Protein AF-A0A959N6T8-F1 (afdb_monomer_lite)

Structure (mmCIF, N/CA/C/O backbone):
data_AF-A0A959N6T8-F1
#
_entry.id   AF-A0A959N6T8-F1
#
loop_
_atom_site.group_PDB
_atom_site.id
_atom_site.type_symbol
_atom_site.label_atom_id
_atom_site.label_alt_id
_atom_site.label_comp_id
_atom_site.label_asym_id
_atom_site.label_entity_id
_atom_site.label_seq_id
_atom_site.pdbx_PDB_ins_code
_atom_site.Cartn_x
_atom_site.Cartn_y
_atom_site.Cartn_z
_atom_site.occupancy
_atom_site.B_iso_or_equiv
_atom_site.auth_seq_id
_atom_site.auth_comp_id
_atom_site.auth_asym_id
_atom_site.auth_atom_id
_atom_site.pdbx_PDB_model_num
ATOM 1 N N . TYR A 1 1 ? -1.985 -15.255 -7.738 1.00 73.06 1 TYR A N 1
ATOM 2 C CA . TYR A 1 1 ? -0.828 -14.649 -7.038 1.00 73.06 1 TYR A CA 1
ATOM 3 C C . TYR A 1 1 ? -1.019 -14.807 -5.541 1.00 73.06 1 TYR A C 1
ATOM 5 O O . TYR A 1 1 ? -2.161 -14.718 -5.110 1.00 73.06 1 TYR A O 1
ATOM 13 N N . ILE A 1 2 ? 0.062 -15.015 -4.777 1.00 80.00 2 ILE A N 1
ATOM 14 C CA . ILE A 1 2 ? -0.003 -15.322 -3.333 1.00 80.00 2 ILE A CA 1
ATOM 15 C C . ILE A 1 2 ? -0.813 -14.260 -2.572 1.00 80.00 2 ILE A C 1
ATOM 17 O O . ILE A 1 2 ? -1.765 -14.607 -1.892 1.00 80.00 2 ILE A O 1
ATOM 21 N N . TYR A 1 3 ? -0.545 -12.969 -2.788 1.00 77.62 3 TYR A N 1
ATOM 22 C CA . TYR A 1 3 ? -1.252 -11.876 -2.096 1.00 77.62 3 TYR A CA 1
ATOM 23 C C . TYR A 1 3 ? -2.766 -11.853 -2.331 1.00 77.62 3 TYR A C 1
ATOM 25 O O . TYR A 1 3 ? -3.537 -11.554 -1.428 1.00 77.62 3 TYR A O 1
ATOM 33 N N . TRP A 1 4 ? -3.202 -12.202 -3.542 1.00 80.19 4 TRP A N 1
ATOM 34 C CA . TRP A 1 4 ? -4.627 -12.315 -3.834 1.00 80.19 4 TRP A CA 1
ATOM 35 C C . TRP A 1 4 ? -5.245 -13.549 -3.188 1.00 80.19 4 TRP A C 1
ATOM 37 O O . TRP A 1 4 ? -6.339 -13.443 -2.655 1.00 80.19 4 TRP A O 1
ATOM 47 N N . ALA A 1 5 ? -4.545 -14.688 -3.198 1.00 83.62 5 ALA A N 1
ATOM 48 C CA . ALA A 1 5 ? -5.034 -15.897 -2.541 1.00 83.62 5 ALA A CA 1
ATOM 49 C C . ALA A 1 5 ? -5.273 -15.639 -1.046 1.00 83.62 5 ALA A C 1
ATOM 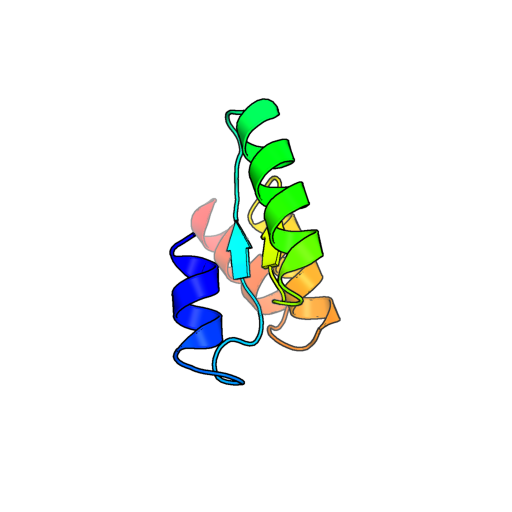51 O O . ALA A 1 5 ? -6.359 -15.918 -0.556 1.00 83.62 5 ALA A O 1
ATOM 52 N N . VAL A 1 6 ? -4.328 -14.976 -0.370 1.00 81.69 6 VAL A N 1
ATOM 53 C CA . VAL A 1 6 ? -4.477 -14.589 1.043 1.00 81.69 6 VAL A CA 1
ATOM 54 C C . VAL A 1 6 ? -5.651 -13.619 1.242 1.00 81.69 6 VAL A C 1
ATOM 56 O O . VAL A 1 6 ? -6.424 -13.779 2.182 1.00 81.69 6 VAL A O 1
ATOM 59 N N .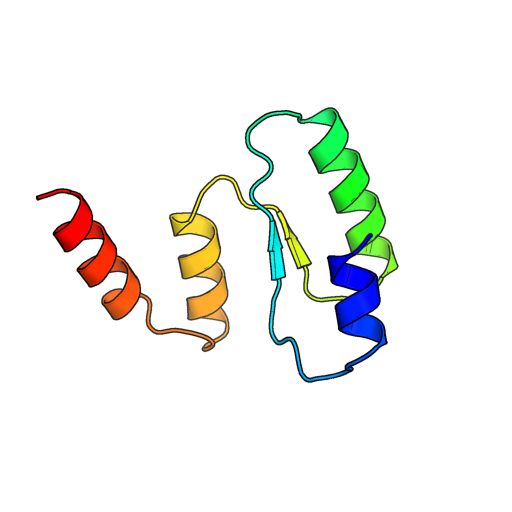 ALA A 1 7 ? -5.834 -12.637 0.351 1.00 80.19 7 ALA A N 1
ATOM 60 C CA . ALA A 1 7 ? -6.963 -11.704 0.431 1.00 80.19 7 ALA A CA 1
ATOM 61 C C . ALA A 1 7 ? -8.332 -12.382 0.225 1.00 80.19 7 ALA A C 1
ATOM 63 O O . ALA A 1 7 ? -9.322 -11.928 0.794 1.00 80.19 7 ALA A O 1
ATOM 64 N N . GLN A 1 8 ? -8.398 -13.451 -0.576 1.00 81.94 8 GLN A N 1
ATOM 65 C CA . GLN A 1 8 ? -9.617 -14.245 -0.774 1.00 81.94 8 GLN A CA 1
ATOM 66 C C . GLN A 1 8 ? -9.875 -15.217 0.381 1.00 81.94 8 GLN A C 1
ATOM 68 O O . GLN A 1 8 ? -11.022 -15.412 0.767 1.00 81.94 8 GLN A O 1
ATOM 73 N N . GLU A 1 9 ? -8.820 -15.814 0.933 1.00 87.00 9 GLU A N 1
ATOM 74 C CA . GLU A 1 9 ? -8.910 -16.755 2.053 1.00 87.00 9 GLU A CA 1
ATOM 75 C C . GLU A 1 9 ? -9.343 -16.055 3.352 1.00 87.00 9 GLU A C 1
ATOM 77 O O . GLU A 1 9 ? -10.045 -16.637 4.177 1.00 87.00 9 GLU A O 1
ATOM 82 N N . PHE A 1 10 ? -8.989 -14.774 3.508 1.00 82.56 10 PHE A N 1
ATOM 83 C CA . PHE A 1 10 ? -9.298 -13.977 4.694 1.00 82.56 10 PHE A CA 1
ATOM 84 C C . PHE A 1 10 ? -9.923 -12.617 4.335 1.00 82.56 10 PHE A C 1
ATOM 86 O O . PHE A 1 10 ? -9.272 -11.572 4.484 1.00 82.56 10 PHE A O 1
ATOM 93 N N . PRO A 1 11 ? -11.193 -12.592 3.889 1.00 81.38 11 PRO A N 1
ATOM 94 C CA . PRO A 1 11 ? -11.848 -11.358 3.473 1.00 81.38 11 PRO A CA 1
ATOM 95 C C . PRO A 1 11 ? -11.922 -10.350 4.627 1.00 81.38 11 PRO A C 1
ATOM 97 O O . PRO A 1 11 ? -12.180 -10.701 5.779 1.00 81.38 11 PRO A O 1
ATOM 100 N N . GLY A 1 12 ? -11.660 -9.078 4.319 1.00 82.12 12 GLY A N 1
ATOM 101 C CA . GLY A 1 12 ? -11.720 -7.970 5.279 1.00 82.12 12 GLY A CA 1
ATOM 102 C C . GLY A 1 12 ? -10.567 -7.897 6.287 1.00 82.12 12 GLY A C 1
ATOM 103 O O . GLY A 1 12 ? -10.483 -6.921 7.025 1.00 82.12 12 GLY A O 1
ATOM 104 N N . ARG A 1 13 ? -9.651 -8.878 6.323 1.00 86.50 13 ARG A N 1
ATOM 105 C CA . ARG A 1 13 ? -8.493 -8.849 7.239 1.00 86.50 13 ARG A CA 1
ATOM 106 C C . ARG A 1 13 ? -7.303 -8.068 6.696 1.00 86.50 13 ARG A C 1
ATOM 108 O O . ARG A 1 13 ? -6.478 -7.588 7.467 1.00 86.50 13 ARG A O 1
ATOM 115 N N . ILE A 1 14 ? -7.203 -7.954 5.375 1.00 86.94 14 ILE A N 1
ATOM 116 C CA . ILE A 1 14 ? -6.145 -7.198 4.707 1.00 86.94 14 ILE A CA 1
ATOM 117 C C . ILE A 1 14 ? -6.736 -5.874 4.242 1.00 86.94 14 ILE A C 1
ATOM 119 O O . ILE A 1 14 ? -7.533 -5.845 3.309 1.00 86.94 14 ILE A O 1
ATOM 123 N N . ALA A 1 15 ? -6.321 -4.780 4.878 1.00 88.38 15 ALA A N 1
ATOM 124 C CA . ALA A 1 15 ? -6.758 -3.444 4.484 1.00 88.38 15 ALA A CA 1
ATOM 125 C C . ALA A 1 15 ? -6.104 -2.977 3.171 1.00 88.38 15 ALA A C 1
ATOM 127 O O . ALA A 1 15 ? -6.738 -2.293 2.374 1.00 88.38 15 ALA A O 1
ATOM 128 N N . ALA A 1 16 ? -4.834 -3.325 2.942 1.00 89.44 16 ALA A N 1
ATOM 129 C CA . ALA A 1 16 ? -4.068 -2.908 1.768 1.00 89.44 16 ALA A CA 1
ATOM 130 C C . ALA A 1 16 ? -2.858 -3.820 1.539 1.00 89.44 16 ALA A C 1
ATOM 132 O O . ALA A 1 16 ? -2.235 -4.269 2.501 1.00 89.44 16 ALA A O 1
ATOM 133 N N . THR A 1 17 ? -2.469 -4.034 0.281 1.00 89.06 17 THR A N 1
ATOM 134 C CA . THR A 1 17 ? -1.188 -4.665 -0.078 1.00 89.06 17 THR A CA 1
ATOM 135 C C . THR A 1 17 ? -0.379 -3.754 -0.996 1.00 89.06 17 THR A C 1
ATOM 137 O O . THR A 1 17 ? -0.844 -3.393 -2.072 1.00 89.06 17 THR A O 1
ATOM 140 N N . TYR A 1 18 ? 0.869 -3.455 -0.633 1.00 90.31 18 TYR A N 1
ATOM 141 C CA . TYR A 1 18 ? 1.790 -2.690 -1.478 1.00 90.31 18 TYR A CA 1
ATOM 142 C C . TYR A 1 18 ? 2.894 -3.597 -2.016 1.00 90.31 18 TYR A C 1
ATOM 144 O O . TYR A 1 18 ? 3.599 -4.253 -1.250 1.00 90.31 18 TYR A O 1
ATOM 152 N N . ILE A 1 19 ? 3.054 -3.634 -3.337 1.00 86.00 19 ILE A N 1
ATOM 153 C CA . ILE A 1 19 ? 4.065 -4.446 -4.016 1.00 86.00 19 ILE A CA 1
ATOM 154 C C . ILE A 1 19 ? 5.064 -3.509 -4.692 1.00 86.00 19 ILE A C 1
ATOM 156 O O . ILE A 1 19 ? 4.721 -2.764 -5.610 1.00 86.00 19 ILE A O 1
ATOM 160 N N . ARG A 1 20 ? 6.323 -3.575 -4.257 1.00 85.88 20 ARG A N 1
ATOM 161 C CA . ARG A 1 20 ? 7.424 -2.803 -4.836 1.00 85.88 20 ARG A CA 1
ATOM 162 C C . ARG A 1 20 ? 8.134 -3.612 -5.924 1.00 85.88 20 ARG A C 1
ATOM 164 O O . ARG A 1 20 ? 9.008 -4.417 -5.612 1.00 85.88 20 ARG A O 1
ATOM 171 N N . ASP A 1 21 ? 7.778 -3.407 -7.193 1.00 75.75 21 ASP A N 1
ATOM 172 C CA . ASP A 1 21 ? 8.396 -4.110 -8.336 1.00 75.75 21 ASP A CA 1
ATOM 173 C C . ASP A 1 21 ? 9.376 -3.204 -9.101 1.00 75.75 21 ASP A C 1
ATOM 175 O O . ASP A 1 21 ? 9.121 -2.739 -10.209 1.00 75.75 21 ASP A O 1
ATOM 179 N N . VAL A 1 22 ? 10.527 -2.941 -8.479 1.00 63.53 22 VAL A N 1
ATOM 180 C CA . VAL A 1 22 ? 11.558 -2.004 -8.971 1.00 63.53 22 VAL A CA 1
ATOM 181 C C . VAL A 1 22 ? 12.385 -2.508 -10.162 1.00 63.53 22 VAL A C 1
ATOM 183 O O . VAL A 1 22 ? 13.257 -1.785 -10.633 1.00 63.53 22 VAL A O 1
ATOM 186 N N . ARG A 1 23 ? 12.189 -3.745 -10.642 1.00 67.00 23 ARG A N 1
ATOM 187 C CA . ARG A 1 23 ? 13.157 -4.390 -11.560 1.00 67.00 23 ARG A CA 1
ATOM 188 C C . ARG A 1 23 ? 12.590 -4.857 -12.896 1.00 67.00 23 ARG A C 1
ATOM 190 O O . ARG A 1 23 ? 13.371 -5.159 -13.793 1.00 67.00 23 ARG A O 1
ATOM 197 N N . SER A 1 24 ? 11.270 -4.918 -13.079 1.00 72.06 24 SER A N 1
ATOM 198 C CA . SER A 1 24 ? 10.702 -5.380 -14.350 1.00 72.06 24 SER A CA 1
ATOM 199 C C . SER A 1 24 ? 9.384 -4.702 -14.695 1.00 72.06 24 SER A C 1
ATOM 201 O O . SER A 1 24 ? 8.312 -5.121 -14.263 1.00 72.06 24 SER A O 1
ATOM 203 N N . GLY A 1 25 ? 9.431 -3.730 -15.611 1.00 68.94 25 GLY A N 1
ATOM 204 C CA . GLY A 1 25 ? 8.216 -3.112 -16.156 1.00 68.94 25 GLY A CA 1
ATOM 205 C C . GLY A 1 25 ? 7.265 -4.122 -16.818 1.00 68.94 25 GLY A C 1
ATOM 206 O O . GLY A 1 25 ? 6.049 -3.928 -16.834 1.00 68.94 25 GLY A O 1
ATOM 207 N N . ARG A 1 26 ? 7.782 -5.249 -17.335 1.00 75.19 26 ARG A N 1
ATOM 208 C CA . ARG A 1 26 ? 6.951 -6.336 -17.883 1.00 75.19 26 ARG A CA 1
ATOM 209 C C . ARG A 1 26 ? 6.184 -7.070 -16.782 1.00 75.19 26 ARG A C 1
ATOM 211 O O . ARG A 1 26 ? 5.009 -7.381 -16.983 1.00 75.19 26 ARG A O 1
ATOM 218 N N . HIS A 1 27 ? 6.831 -7.344 -15.651 1.00 76.12 27 HIS A N 1
ATOM 219 C CA . HIS A 1 27 ? 6.203 -8.028 -14.527 1.00 76.12 27 HIS A CA 1
ATOM 220 C C . HIS A 1 27 ? 5.199 -7.117 -13.812 1.00 76.12 27 HIS A C 1
ATOM 222 O O . HIS A 1 27 ? 4.054 -7.536 -13.629 1.00 76.12 27 HIS A O 1
ATOM 228 N N . ALA A 1 28 ? 5.558 -5.850 -13.592 1.00 74.38 28 ALA A N 1
ATOM 229 C CA . ALA A 1 28 ? 4.672 -4.815 -13.070 1.00 74.38 28 ALA A CA 1
ATOM 230 C C . ALA A 1 28 ? 3.381 -4.709 -13.898 1.00 74.38 28 ALA A C 1
ATOM 232 O O . ALA A 1 28 ? 2.283 -4.835 -13.365 1.00 74.38 28 ALA A O 1
ATOM 233 N N . ARG A 1 29 ? 3.479 -4.619 -15.234 1.00 76.44 29 ARG A N 1
ATOM 234 C CA . ARG A 1 29 ? 2.293 -4.609 -16.117 1.00 76.44 29 ARG A CA 1
ATOM 235 C C . ARG A 1 29 ? 1.437 -5.873 -15.999 1.00 76.44 29 ARG A C 1
ATOM 237 O O . ARG A 1 29 ? 0.214 -5.798 -16.106 1.00 76.44 29 ARG A O 1
ATOM 244 N N . ARG A 1 30 ? 2.050 -7.047 -15.810 1.00 82.69 30 ARG A N 1
ATOM 245 C CA . ARG A 1 30 ? 1.309 -8.305 -15.616 1.00 82.69 30 ARG A CA 1
ATOM 246 C C . ARG A 1 30 ? 0.557 -8.299 -14.286 1.00 82.69 30 ARG A C 1
ATOM 248 O O . ARG A 1 30 ? -0.609 -8.679 -14.270 1.00 82.69 30 ARG A O 1
ATOM 255 N N . ILE A 1 31 ? 1.204 -7.843 -13.215 1.00 78.88 31 ILE A N 1
ATOM 256 C CA . ILE A 1 31 ? 0.600 -7.731 -11.886 1.00 78.88 31 ILE A CA 1
ATOM 257 C C . ILE A 1 31 ? -0.523 -6.687 -11.899 1.00 78.88 31 ILE A C 1
ATOM 259 O O . ILE A 1 31 ? -1.615 -6.995 -11.443 1.00 78.88 31 ILE A O 1
ATOM 263 N N . ALA A 1 32 ? -0.322 -5.518 -12.510 1.00 76.38 32 ALA A N 1
ATOM 264 C CA . ALA A 1 32 ? -1.351 -4.483 -12.627 1.00 76.38 32 ALA A CA 1
ATOM 265 C C . ALA A 1 32 ? -2.623 -4.996 -13.325 1.00 76.38 32 ALA A C 1
ATOM 267 O O . ALA A 1 32 ? -3.727 -4.816 -12.818 1.00 76.38 32 ALA A O 1
ATOM 268 N N . ARG A 1 33 ? -2.472 -5.717 -14.448 1.00 81.62 33 ARG A N 1
ATOM 269 C CA . ARG A 1 33 ? -3.604 -6.352 -15.153 1.00 81.62 33 ARG A CA 1
ATOM 270 C C . ARG A 1 33 ? -4.291 -7.451 -14.353 1.00 81.62 33 ARG A C 1
ATOM 272 O O . ARG A 1 33 ? -5.448 -7.761 -14.615 1.00 81.62 33 ARG A O 1
ATOM 279 N N . PHE A 1 34 ? -3.562 -8.108 -13.459 1.00 82.50 34 PHE A N 1
ATOM 280 C CA . PHE A 1 34 ? -4.141 -9.090 -12.557 1.00 82.50 34 PHE A CA 1
ATOM 281 C C . PHE A 1 34 ? -4.936 -8.389 -11.450 1.00 82.50 34 PHE A C 1
ATOM 283 O O . PHE A 1 34 ? -6.102 -8.710 -11.263 1.00 82.50 34 PHE A O 1
ATOM 290 N N . ILE A 1 35 ? -4.346 -7.386 -10.794 1.00 78.38 35 ILE A N 1
ATOM 291 C CA . ILE A 1 35 ? -4.977 -6.576 -9.741 1.00 78.38 35 ILE A CA 1
ATOM 292 C C . ILE A 1 35 ? -6.292 -5.963 -10.224 1.00 78.38 35 ILE A C 1
ATOM 294 O O . ILE A 1 35 ? -7.309 -6.063 -9.545 1.00 78.38 35 ILE A O 1
ATOM 298 N N . SER A 1 36 ? -6.309 -5.388 -11.430 1.00 75.06 36 SER A N 1
ATOM 299 C CA . SER A 1 36 ? -7.513 -4.737 -11.961 1.00 75.06 36 SER A CA 1
ATOM 300 C C . SER A 1 36 ? -8.703 -5.690 -12.135 1.00 75.06 36 SER A C 1
ATOM 302 O O . SER A 1 36 ? -9.823 -5.232 -12.321 1.00 75.06 36 SER A O 1
ATOM 304 N N . LYS A 1 37 ? -8.472 -7.009 -12.119 1.00 80.75 37 LYS A N 1
ATOM 305 C CA . LYS A 1 37 ? -9.508 -8.039 -12.271 1.00 80.75 37 LYS A CA 1
ATOM 306 C C . LYS A 1 37 ? -9.962 -8.647 -10.947 1.00 80.75 37 LYS A C 1
ATOM 308 O O . LYS A 1 37 ? -10.970 -9.340 -10.935 1.00 80.75 37 LYS A O 1
ATOM 313 N N . THR A 1 38 ? -9.214 -8.454 -9.863 1.00 73.56 38 THR A N 1
ATOM 314 C CA . THR A 1 38 ? -9.473 -9.147 -8.595 1.00 73.56 38 THR A CA 1
ATOM 315 C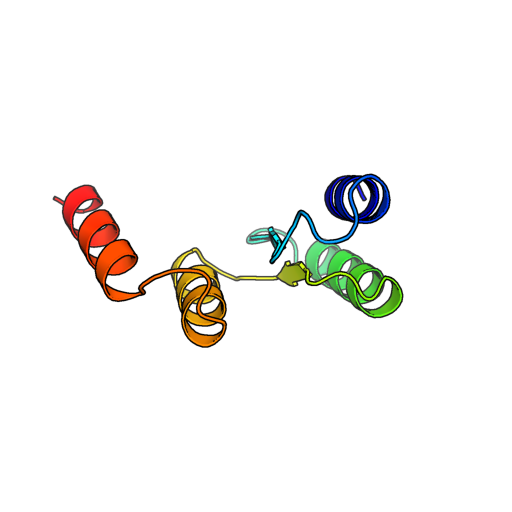 C . THR A 1 38 ? -10.328 -8.349 -7.622 1.00 73.56 38 THR A C 1
ATOM 317 O O . THR A 1 38 ? -10.853 -8.939 -6.684 1.00 73.56 38 THR A O 1
ATOM 320 N N . GLY A 1 39 ? -10.423 -7.025 -7.794 1.00 69.12 39 GLY A N 1
ATOM 321 C CA . GLY A 1 39 ? -11.096 -6.130 -6.844 1.00 69.12 39 GLY A CA 1
ATOM 322 C C . GLY A 1 39 ? -10.408 -6.035 -5.474 1.00 69.12 39 GLY A C 1
ATOM 323 O O . GLY A 1 39 ? -10.917 -5.368 -4.580 1.00 69.12 39 GLY A O 1
ATOM 324 N N . ALA A 1 40 ? -9.260 -6.696 -5.297 1.00 72.38 40 ALA A N 1
ATOM 325 C CA . ALA A 1 40 ? -8.473 -6.634 -4.075 1.00 72.38 40 ALA A CA 1
ATOM 326 C C . ALA A 1 40 ? -7.671 -5.328 -4.031 1.00 72.38 40 ALA A C 1
ATOM 328 O O . ALA A 1 40 ? -7.124 -4.898 -5.049 1.00 72.38 40 ALA A O 1
ATOM 329 N N . ASP A 1 41 ? -7.554 -4.738 -2.843 1.00 81.56 41 ASP A N 1
ATOM 330 C CA . ASP A 1 41 ? -6.834 -3.484 -2.627 1.00 81.56 41 ASP A CA 1
ATOM 331 C C . ASP A 1 41 ? -5.313 -3.724 -2.616 1.00 81.56 41 ASP A C 1
ATOM 333 O O . ASP A 1 41 ? -4.672 -3.928 -1.579 1.00 81.56 41 ASP A O 1
ATOM 337 N N . ILE A 1 42 ? -4.754 -3.824 -3.822 1.00 84.38 42 ILE A N 1
ATOM 338 C CA . ILE A 1 42 ? -3.345 -4.105 -4.083 1.00 84.38 42 ILE A CA 1
ATOM 339 C C . ILE A 1 42 ? -2.797 -2.990 -4.972 1.00 84.38 42 ILE A C 1
ATOM 341 O O . ILE A 1 42 ? -3.350 -2.714 -6.033 1.00 84.38 42 ILE A O 1
ATOM 345 N N . GLN A 1 43 ? -1.672 -2.389 -4.593 1.00 86.31 43 GLN A N 1
ATOM 346 C CA . GLN A 1 43 ? -1.056 -1.299 -5.343 1.00 86.31 43 GLN A CA 1
ATOM 347 C C . GLN A 1 43 ? 0.413 -1.582 -5.649 1.00 86.31 43 GLN A C 1
ATOM 349 O O . GLN A 1 43 ? 1.178 -2.036 -4.796 1.00 86.31 43 GLN A O 1
ATOM 354 N N . LEU A 1 44 ? 0.812 -1.293 -6.889 1.00 86.50 44 LEU A N 1
ATOM 355 C CA . LEU A 1 44 ? 2.219 -1.255 -7.269 1.00 86.50 44 LEU A CA 1
ATOM 356 C C . LEU A 1 44 ? 2.815 0.091 -6.866 1.00 86.50 44 LEU A C 1
ATOM 358 O O . LEU A 1 44 ? 2.232 1.134 -7.157 1.00 86.50 44 LEU A O 1
ATOM 362 N N . VAL A 1 45 ? 3.978 0.055 -6.227 1.00 88.56 45 VAL A N 1
ATOM 363 C CA . VAL A 1 45 ? 4.691 1.248 -5.757 1.00 88.56 45 VAL A CA 1
ATOM 364 C C . VAL A 1 45 ? 6.155 1.212 -6.186 1.00 88.56 45 VAL A C 1
ATOM 366 O O . VAL A 1 45 ? 6.756 0.146 -6.325 1.00 88.56 45 VAL A O 1
ATOM 369 N N . GLU A 1 46 ? 6.747 2.380 -6.377 1.00 86.25 46 GLU A N 1
ATOM 370 C CA . GLU A 1 46 ? 8.157 2.549 -6.736 1.00 86.25 46 GLU A CA 1
ATOM 371 C C . GLU A 1 46 ? 9.058 2.436 -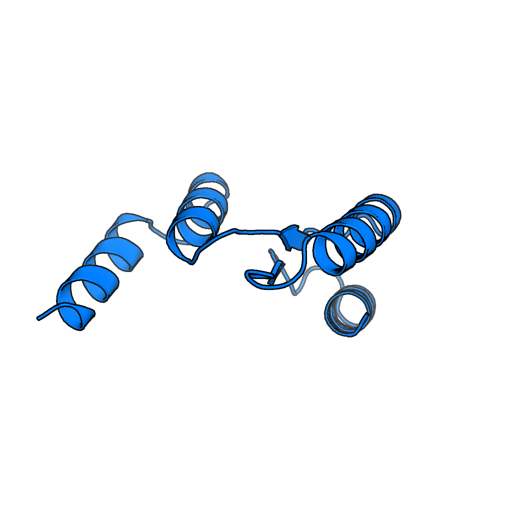5.499 1.00 86.25 46 GLU A C 1
ATOM 373 O O . GLU A 1 46 ? 10.136 1.827 -5.521 1.00 86.25 46 GLU A O 1
ATOM 378 N N . ASP A 1 47 ? 8.587 2.968 -4.373 1.00 88.81 47 ASP A N 1
ATOM 379 C CA . ASP A 1 47 ? 9.305 2.971 -3.111 1.00 88.81 47 ASP A CA 1
ATOM 380 C C . ASP A 1 47 ? 8.371 2.898 -1.891 1.00 88.81 47 ASP A C 1
ATOM 382 O O . ASP A 1 47 ? 7.141 2.893 -1.986 1.00 88.81 47 ASP A O 1
ATOM 386 N N . TYR A 1 48 ? 8.984 2.813 -0.710 1.00 91.25 48 TYR A N 1
ATOM 387 C CA . TYR A 1 48 ? 8.252 2.804 0.554 1.00 91.25 48 TYR A CA 1
ATOM 388 C C . TYR A 1 48 ? 7.583 4.150 0.859 1.00 91.25 48 TYR A C 1
ATOM 390 O O . TYR A 1 48 ? 6.590 4.179 1.579 1.00 91.25 48 TYR A O 1
ATOM 398 N N . THR A 1 49 ? 8.092 5.254 0.305 1.00 93.19 49 THR A N 1
ATOM 399 C CA . THR A 1 49 ? 7.512 6.589 0.489 1.00 93.19 49 THR A CA 1
ATOM 400 C C . THR A 1 49 ? 6.136 6.668 -0.164 1.00 93.19 49 THR A C 1
ATOM 402 O O . THR A 1 49 ? 5.192 7.182 0.432 1.00 93.19 49 THR A O 1
ATOM 405 N N . GLN A 1 50 ? 6.001 6.134 -1.376 1.00 93.44 50 GLN A N 1
ATOM 406 C CA . GLN A 1 50 ? 4.745 6.090 -2.107 1.00 93.44 50 GLN A CA 1
ATOM 407 C C . GLN A 1 50 ? 3.719 5.205 -1.392 1.00 93.44 50 GLN A C 1
ATOM 409 O O . GLN A 1 50 ? 2.577 5.629 -1.225 1.00 93.44 50 GLN A O 1
ATOM 414 N N . ALA A 1 51 ? 4.136 4.030 -0.905 1.00 94.25 51 ALA A N 1
ATOM 415 C CA . ALA A 1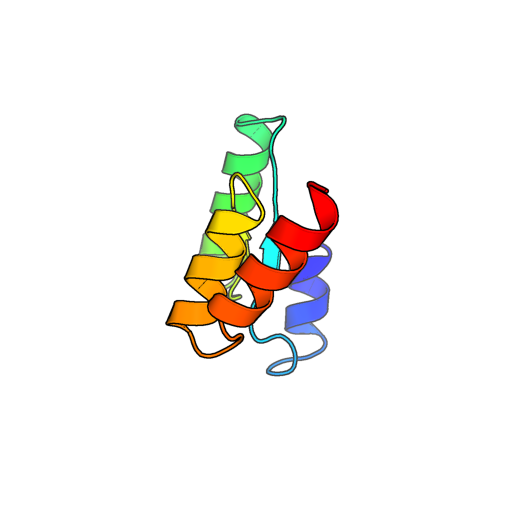 51 ? 3.277 3.161 -0.097 1.00 94.25 51 ALA A CA 1
ATOM 416 C C . ALA A 1 51 ? 2.781 3.864 1.174 1.00 94.25 51 ALA A C 1
ATOM 418 O O . ALA A 1 51 ? 1.587 3.851 1.464 1.00 94.25 51 ALA A O 1
ATOM 419 N N . ALA A 1 52 ? 3.679 4.526 1.910 1.00 95.56 52 ALA A N 1
ATOM 420 C CA . ALA A 1 52 ? 3.326 5.222 3.143 1.00 95.56 52 ALA A CA 1
ATOM 421 C C . ALA A 1 52 ? 2.347 6.381 2.902 1.00 95.56 52 ALA A C 1
ATOM 423 O O . ALA A 1 52 ? 1.384 6.540 3.649 1.00 95.56 52 ALA A O 1
ATOM 424 N N . LYS A 1 53 ? 2.544 7.160 1.830 1.00 96.00 53 LYS A N 1
ATOM 425 C CA . LYS A 1 53 ? 1.627 8.244 1.444 1.00 96.00 53 LYS A CA 1
ATOM 426 C C . LYS A 1 53 ? 0.232 7.737 1.083 1.00 96.00 53 LYS A C 1
ATOM 428 O O . LYS A 1 53 ? -0.747 8.423 1.364 1.00 96.00 53 LYS A O 1
ATOM 433 N N . ASP A 1 54 ? 0.122 6.587 0.421 1.00 95.38 54 ASP A N 1
ATOM 434 C CA . ASP A 1 54 ? -1.182 5.988 0.120 1.00 95.38 54 ASP A CA 1
ATOM 435 C C . ASP A 1 54 ? -1.864 5.452 1.381 1.00 95.38 54 ASP A C 1
ATOM 437 O O . ASP A 1 54 ? -2.983 5.855 1.697 1.00 95.38 54 ASP A O 1
ATOM 441 N N . ALA A 1 55 ? -1.136 4.673 2.183 1.00 95.44 55 ALA A N 1
ATOM 442 C CA . ALA A 1 55 ? -1.630 4.147 3.448 1.00 95.44 55 ALA A CA 1
ATOM 443 C C . ALA A 1 55 ? -2.108 5.258 4.398 1.00 95.44 55 ALA A C 1
ATOM 445 O O . ALA A 1 55 ? -3.158 5.118 5.023 1.00 95.44 55 ALA A O 1
ATOM 446 N N . ALA A 1 56 ? -1.383 6.377 4.474 1.00 97.00 56 ALA A N 1
ATOM 447 C CA . ALA A 1 56 ? -1.765 7.521 5.297 1.00 97.00 56 ALA A CA 1
ATOM 448 C C . ALA A 1 56 ? -3.021 8.235 4.777 1.00 97.00 56 ALA A C 1
ATOM 450 O O . ALA A 1 56 ? -3.920 8.525 5.563 1.00 97.00 56 ALA A O 1
ATOM 451 N N . ARG A 1 57 ? -3.142 8.454 3.456 1.00 96.12 57 ARG A N 1
ATOM 452 C CA . ARG A 1 57 ? -4.370 9.010 2.846 1.00 96.12 57 ARG A CA 1
ATOM 453 C C . ARG A 1 57 ? -5.606 8.162 3.148 1.00 96.12 57 ARG A C 1
ATOM 455 O O . ARG A 1 57 ? -6.711 8.689 3.199 1.00 96.12 57 ARG A O 1
ATOM 462 N N . ARG A 1 58 ? -5.410 6.862 3.358 1.00 94.44 58 ARG A N 1
ATOM 463 C CA . ARG A 1 58 ? -6.454 5.892 3.703 1.00 94.44 58 ARG A CA 1
ATOM 464 C C . ARG A 1 58 ? -6.666 5.722 5.211 1.00 94.44 58 ARG A C 1
ATOM 466 O O . ARG A 1 58 ? -7.470 4.891 5.614 1.00 94.44 58 ARG A O 1
ATOM 473 N N . GLY A 1 59 ? -5.939 6.470 6.042 1.00 96.38 59 GLY A N 1
ATOM 474 C CA . GLY A 1 59 ? -6.025 6.389 7.502 1.00 96.38 59 GLY A CA 1
ATOM 475 C C . GLY A 1 59 ? -5.460 5.097 8.102 1.00 96.38 59 GLY A C 1
ATOM 476 O O . GLY A 1 59 ? -5.727 4.803 9.262 1.00 96.38 59 GLY A O 1
ATOM 477 N N . LEU A 1 60 ? -4.689 4.316 7.337 1.00 94.88 60 LEU A N 1
ATOM 478 C CA . LEU A 1 60 ? -4.130 3.035 7.790 1.00 94.88 60 LEU A CA 1
ATOM 479 C C . LEU A 1 60 ? -2.885 3.216 8.661 1.00 94.88 60 LEU A C 1
ATOM 481 O O . LEU A 1 60 ? -2.579 2.363 9.491 1.00 94.88 60 LEU A O 1
ATOM 485 N N . ILE A 1 61 ? -2.154 4.312 8.455 1.00 95.25 61 ILE A N 1
ATOM 486 C CA . ILE A 1 61 ? -0.974 4.690 9.237 1.00 95.25 61 ILE A CA 1
ATOM 487 C C . ILE A 1 61 ? -0.933 6.209 9.430 1.00 95.25 61 ILE A C 1
ATOM 489 O O . ILE A 1 61 ? -1.595 6.955 8.711 1.00 95.25 61 ILE A O 1
ATOM 493 N N . ARG A 1 62 ? -0.073 6.668 10.344 1.00 97.19 62 ARG A N 1
ATOM 494 C CA . ARG A 1 62 ? 0.344 8.074 10.444 1.00 97.19 62 ARG A CA 1
ATOM 495 C C . ARG A 1 62 ? 1.612 8.296 9.623 1.00 97.19 62 ARG A C 1
ATOM 497 O O . ARG A 1 62 ? 2.599 7.582 9.824 1.00 97.19 62 ARG A O 1
ATOM 504 N N . LEU A 1 63 ? 1.591 9.260 8.702 1.00 95.75 63 LEU A N 1
ATOM 505 C CA . LEU A 1 63 ? 2.730 9.526 7.816 1.00 95.75 63 LEU A CA 1
ATOM 506 C C . LEU A 1 63 ? 3.939 10.049 8.601 1.00 95.75 63 LEU A C 1
ATOM 508 O O . LEU A 1 63 ? 5.071 9.669 8.319 1.00 95.75 63 LEU A O 1
ATOM 512 N N . GLU A 1 64 ? 3.692 10.837 9.642 1.00 96.25 64 GLU A N 1
ATOM 513 C CA . GLU A 1 64 ? 4.709 11.440 10.505 1.00 96.25 64 GLU A CA 1
ATOM 514 C C . GLU A 1 64 ? 5.527 10.357 11.220 1.00 96.25 64 GLU A C 1
ATOM 516 O O . GLU A 1 64 ? 6.753 10.430 11.300 1.00 96.25 64 GLU A O 1
ATOM 521 N N . THR A 1 65 ? 4.850 9.300 11.684 1.00 95.12 65 THR A N 1
ATOM 522 C CA . THR A 1 65 ? 5.499 8.139 12.305 1.00 95.12 65 THR A CA 1
ATOM 523 C C . THR A 1 65 ? 6.416 7.422 11.311 1.00 95.12 65 THR A C 1
ATOM 525 O O . THR A 1 65 ? 7.538 7.060 11.656 1.00 95.12 65 THR A O 1
ATOM 528 N N . PHE A 1 66 ? 5.979 7.245 10.061 1.00 94.44 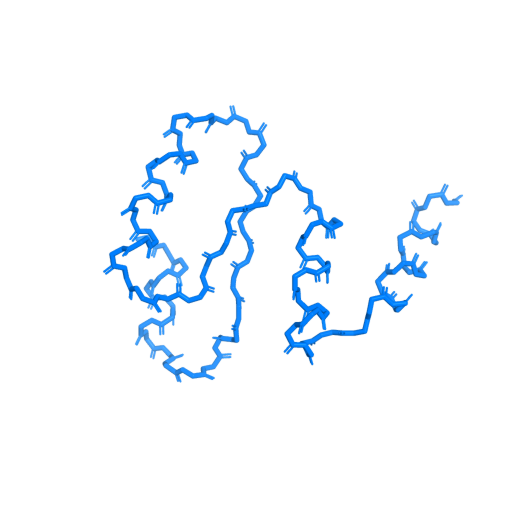66 PHE A N 1
ATOM 529 C CA . PHE A 1 66 ? 6.822 6.660 9.017 1.00 94.44 66 PHE A CA 1
ATOM 530 C C . PHE A 1 66 ? 8.062 7.522 8.728 1.00 94.44 66 PHE A C 1
ATOM 532 O O . PHE A 1 66 ? 9.172 6.999 8.607 1.00 94.44 66 PHE A O 1
ATOM 539 N N . GLU A 1 67 ? 7.893 8.841 8.635 1.00 94.12 67 GLU A N 1
ATOM 540 C CA . GLU A 1 67 ? 8.991 9.772 8.372 1.00 94.12 67 GLU A CA 1
ATOM 541 C C . GLU A 1 67 ? 10.033 9.792 9.493 1.00 94.12 67 GLU A C 1
ATOM 543 O O . GLU A 1 67 ? 11.229 9.869 9.198 1.00 94.12 67 GLU A O 1
ATOM 548 N N . GLN A 1 68 ? 9.606 9.674 10.754 1.00 94.31 68 GLN A N 1
ATOM 549 C CA . GLN A 1 68 ? 10.509 9.568 11.898 1.00 94.31 68 GLN A CA 1
ATOM 550 C C . GLN A 1 68 ? 11.425 8.339 11.776 1.00 94.31 68 GLN A C 1
ATOM 552 O O . GLN A 1 68 ? 12.647 8.493 11.744 1.00 94.31 68 GLN A O 1
ATOM 557 N N . PHE A 1 69 ? 10.857 7.141 11.595 1.00 91.25 69 PHE A N 1
ATOM 558 C CA . PHE A 1 69 ? 11.646 5.911 11.434 1.00 91.25 69 PHE A CA 1
ATOM 559 C C . PHE A 1 69 ? 12.575 5.956 10.218 1.00 91.25 69 PHE A C 1
ATOM 561 O O . PHE A 1 69 ? 13.669 5.387 10.226 1.00 91.25 69 PHE A O 1
ATOM 568 N N . ARG A 1 70 ? 12.154 6.632 9.144 1.00 87.81 70 ARG A N 1
ATOM 569 C CA . ARG A 1 70 ? 12.994 6.796 7.955 1.00 87.81 70 ARG A CA 1
ATOM 570 C C . ARG A 1 70 ? 14.219 7.666 8.237 1.00 87.81 70 ARG A C 1
ATOM 572 O O . ARG A 1 70 ? 15.282 7.363 7.704 1.00 87.81 70 ARG A O 1
ATOM 579 N N . LYS A 1 71 ? 14.077 8.728 9.040 1.00 83.50 71 LYS A N 1
ATOM 580 C CA . LYS A 1 71 ? 15.193 9.597 9.456 1.00 83.50 71 LYS A CA 1
ATOM 581 C C . LYS A 1 71 ? 16.167 8.854 10.371 1.00 83.50 71 LYS A C 1
ATOM 583 O O . LYS A 1 71 ? 17.363 8.924 10.132 1.00 83.50 71 LYS A O 1
ATOM 588 N N . GLU A 1 72 ? 15.657 8.095 11.340 1.00 81.75 72 GLU A N 1
ATOM 589 C CA . GLU A 1 72 ? 16.474 7.289 12.264 1.00 81.75 72 GLU A CA 1
ATOM 590 C C . GLU A 1 72 ? 17.320 6.226 11.543 1.00 81.75 72 GLU A C 1
ATOM 592 O O . GLU A 1 72 ? 18.421 5.925 11.978 1.00 81.75 72 GLU A O 1
ATOM 597 N N . ARG A 1 73 ? 16.844 5.685 10.413 1.00 75.56 73 ARG A N 1
ATOM 598 C CA . ARG A 1 73 ? 17.594 4.725 9.578 1.00 75.56 73 ARG A CA 1
ATOM 599 C C . ARG A 1 73 ? 18.657 5.338 8.659 1.00 75.56 73 ARG A C 1
ATOM 601 O O . ARG A 1 73 ? 19.371 4.579 8.005 1.00 75.56 73 ARG A O 1
ATOM 608 N N . LEU A 1 74 ? 18.675 6.661 8.504 1.00 62.12 74 LEU A N 1
ATOM 609 C CA . LEU A 1 74 ? 19.626 7.393 7.656 1.00 62.12 74 LEU A CA 1
ATOM 610 C C . LEU A 1 74 ? 20.748 8.062 8.471 1.00 62.12 74 LEU A C 1
ATOM 612 O O . LEU A 1 74 ? 21.646 8.645 7.865 1.00 62.12 74 LEU A O 1
ATOM 616 N N . LEU A 1 75 ? 20.671 7.986 9.804 1.00 49.06 75 LEU A N 1
ATOM 617 C CA . LEU A 1 75 ? 21.712 8.356 10.765 1.00 49.06 75 LEU A CA 1
ATOM 618 C C . LEU A 1 75 ? 22.534 7.117 11.142 1.00 49.06 75 LEU A C 1
ATOM 620 O O . LEU A 1 75 ? 23.741 7.298 11.406 1.00 49.06 75 LEU A O 1
#

pLDDT: mean 84.05, std 9.66, range [49.06, 97.19]

Secondary structure (DSSP, 8-state):
-HHHHHHHHSTTT-S-EEEE--S-HHHHHHHHHHHHHH---EEEESSHHHHHHHHHHTTSS-HHHHHHHHHHTT-

Radius of gyration: 13.9 Å; chains: 1; bounding box: 34×28×30 Å

Foldseek 3Di:
DVVLVVCVVDPPPDPAAEDAPQDDPPVVVVVVVVCVPRVGRYDYDNDVLRVLVVCVVVVNDPSVVVVVVVVVVVD

Sequence (75 aa):
YIYWAVAQEFPGRIAATYIRDVRSGRHARRIARFISKTGADIQLVEDYTQAAKDAARRGLIRLETFEQFRKERLL